Protein AF-A0A523USP5-F1 (afdb_monomer_lite)

Structure (mmCIF, N/CA/C/O backbone):
data_AF-A0A523USP5-F1
#
_entry.id   AF-A0A523USP5-F1
#
loop_
_atom_site.group_PDB
_atom_site.id
_atom_site.type_symbol
_atom_site.label_atom_id
_atom_site.label_alt_id
_atom_site.label_comp_id
_atom_site.label_asym_id
_atom_site.label_entity_id
_atom_site.label_seq_id
_atom_site.pdbx_PDB_ins_code
_atom_site.Cartn_x
_atom_site.Cartn_y
_atom_site.Cartn_z
_atom_site.occupancy
_atom_site.B_iso_or_equiv
_atom_site.auth_seq_id
_atom_site.auth_comp_id
_atom_site.auth_asym_id
_atom_site.auth_atom_id
_atom_site.pdbx_PDB_model_num
ATOM 1 N N . MET A 1 1 ? 26.955 37.125 -7.350 1.00 39.53 1 MET A N 1
ATOM 2 C CA . MET A 1 1 ? 26.825 35.778 -7.953 1.00 39.53 1 MET A CA 1
ATOM 3 C C . MET A 1 1 ? 26.465 34.788 -6.855 1.00 39.53 1 MET A C 1
ATOM 5 O O . MET A 1 1 ? 27.353 34.274 -6.192 1.00 39.53 1 MET A O 1
ATOM 9 N N . ALA A 1 2 ? 25.170 34.598 -6.592 1.00 38.94 2 ALA A N 1
ATOM 10 C CA . ALA A 1 2 ? 24.696 33.639 -5.596 1.00 38.94 2 ALA A CA 1
ATOM 11 C C . ALA A 1 2 ? 24.504 32.278 -6.275 1.00 38.94 2 ALA A C 1
ATOM 13 O O . ALA A 1 2 ? 23.681 32.135 -7.176 1.00 38.94 2 ALA A O 1
ATOM 14 N N . THR A 1 3 ? 25.306 31.297 -5.876 1.00 41.81 3 THR A N 1
ATOM 15 C CA . THR A 1 3 ? 25.183 29.907 -6.304 1.00 41.81 3 THR A CA 1
ATOM 16 C C . THR A 1 3 ? 23.926 29.305 -5.682 1.00 41.81 3 THR A C 1
ATOM 18 O O . THR A 1 3 ? 23.813 29.165 -4.464 1.00 41.81 3 THR A O 1
ATOM 21 N N . MET A 1 4 ? 22.951 28.971 -6.528 1.00 42.59 4 MET A N 1
ATOM 22 C CA . MET A 1 4 ? 21.741 28.269 -6.119 1.00 42.59 4 MET A CA 1
ATOM 23 C C . MET A 1 4 ? 22.100 26.860 -5.651 1.00 42.59 4 MET A C 1
ATOM 25 O O . MET A 1 4 ? 22.350 25.957 -6.448 1.00 42.59 4 MET A O 1
ATOM 29 N N . LYS A 1 5 ? 22.116 26.670 -4.331 1.00 43.28 5 LYS A N 1
ATOM 30 C CA . LYS A 1 5 ? 22.017 25.345 -3.729 1.00 43.28 5 LYS A CA 1
ATOM 31 C C . LYS A 1 5 ? 20.619 24.831 -4.057 1.00 43.28 5 LYS A C 1
ATOM 33 O O . LYS A 1 5 ? 19.659 25.210 -3.395 1.00 43.28 5 LYS A O 1
ATOM 38 N N . HIS A 1 6 ? 20.497 23.970 -5.064 1.00 45.38 6 HIS A N 1
ATOM 39 C CA . HIS A 1 6 ? 19.357 23.061 -5.166 1.00 45.38 6 HIS A CA 1
ATOM 40 C C . HIS A 1 6 ? 19.458 22.059 -4.009 1.00 45.38 6 HIS A C 1
ATOM 42 O O . HIS A 1 6 ? 19.860 20.910 -4.165 1.00 45.38 6 HIS A O 1
ATOM 48 N N . SER A 1 7 ? 19.165 22.542 -2.803 1.00 46.47 7 SER A N 1
ATOM 49 C CA . SER A 1 7 ? 18.905 21.718 -1.639 1.00 46.47 7 SER A CA 1
ATOM 50 C C . SER A 1 7 ? 17.709 20.841 -1.974 1.00 46.47 7 SER A C 1
ATOM 52 O O . SER A 1 7 ? 16.631 21.339 -2.277 1.00 46.47 7 SER A O 1
ATOM 54 N N . CYS A 1 8 ? 17.932 19.539 -1.967 1.00 45.19 8 CYS A N 1
ATOM 55 C CA . CYS A 1 8 ? 16.930 18.489 -1.955 1.00 45.19 8 CYS A CA 1
ATOM 56 C C . CYS A 1 8 ? 15.772 18.806 -0.982 1.00 45.19 8 CYS A C 1
ATOM 58 O O . CYS A 1 8 ? 15.841 18.504 0.205 1.00 45.19 8 CYS A O 1
ATOM 60 N N . LEU A 1 9 ? 14.681 19.400 -1.477 1.00 44.31 9 LEU A N 1
ATOM 61 C CA . LEU A 1 9 ? 13.472 19.695 -0.694 1.00 44.31 9 LEU A CA 1
ATOM 62 C C . LEU A 1 9 ? 12.526 18.483 -0.628 1.00 44.31 9 LEU A C 1
ATOM 64 O O . LEU A 1 9 ? 11.331 18.601 -0.871 1.00 44.31 9 LEU A O 1
ATOM 68 N N . PHE A 1 10 ? 13.056 17.305 -0.302 1.00 54.84 10 PHE A N 1
ATOM 69 C CA . PHE A 1 10 ? 12.240 16.201 0.210 1.00 54.84 10 PHE A CA 1
ATOM 70 C C . PHE A 1 10 ? 12.535 16.096 1.706 1.00 54.84 10 PHE A C 1
ATOM 72 O O . PHE A 1 10 ? 13.269 15.221 2.168 1.00 54.84 10 PHE A O 1
ATOM 79 N N . THR A 1 11 ? 12.039 17.064 2.479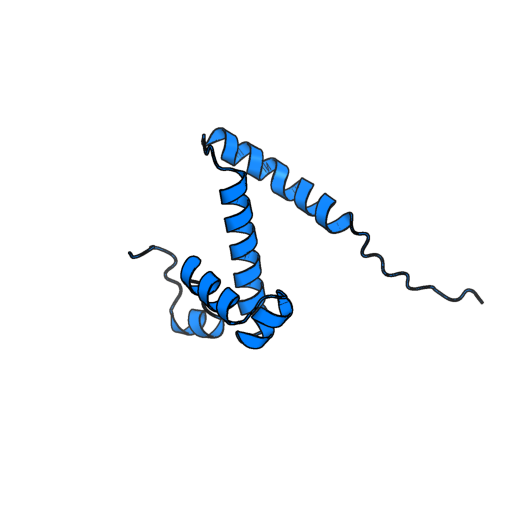 1.00 58.72 11 THR A N 1
ATOM 80 C CA . THR A 1 11 ? 12.013 16.929 3.937 1.00 58.72 11 THR A CA 1
ATOM 81 C C . THR A 1 11 ? 11.203 15.677 4.271 1.00 58.72 11 THR A C 1
ATOM 83 O O . THR A 1 11 ? 10.162 15.419 3.663 1.00 58.72 11 THR A O 1
ATOM 86 N N . ARG A 1 12 ? 11.694 14.867 5.220 1.00 60.88 12 ARG A N 1
ATOM 87 C CA . ARG A 1 12 ? 11.042 13.614 5.661 1.00 60.88 12 ARG A CA 1
ATOM 88 C C . ARG A 1 12 ? 9.574 13.807 6.068 1.00 60.88 12 ARG A C 1
ATOM 90 O O . ARG A 1 12 ? 8.823 12.838 6.113 1.00 60.88 12 ARG A O 1
ATOM 97 N N . ASP A 1 13 ? 9.182 15.048 6.325 1.00 70.12 13 ASP A N 1
ATOM 98 C CA . ASP A 1 13 ? 7.884 15.436 6.854 1.00 70.12 13 ASP A CA 1
ATOM 99 C C . ASP A 1 13 ? 6.795 15.572 5.779 1.00 70.12 13 ASP A C 1
ATOM 101 O O . ASP A 1 13 ? 5.623 15.376 6.095 1.00 70.12 13 ASP A O 1
ATOM 105 N N . ILE A 1 14 ? 7.139 15.832 4.506 1.00 80.88 14 ILE A N 1
ATOM 106 C CA . ILE A 1 14 ? 6.132 16.017 3.438 1.00 80.88 14 ILE A CA 1
ATOM 107 C C . ILE A 1 14 ? 5.271 14.755 3.248 1.00 80.88 14 ILE A C 1
ATOM 109 O O . ILE A 1 14 ? 4.044 14.874 3.283 1.00 80.88 14 ILE A O 1
ATOM 113 N N . PRO A 1 15 ? 5.844 13.538 3.115 1.00 81.69 15 PRO A N 1
ATOM 114 C CA . PRO A 1 15 ? 5.034 12.327 2.991 1.00 81.69 15 PRO A CA 1
ATOM 115 C C . PRO A 1 15 ? 4.132 12.087 4.204 1.00 81.69 15 PRO A C 1
ATOM 117 O O . PRO A 1 15 ? 3.007 11.621 4.047 1.00 81.69 15 PRO A O 1
ATOM 120 N N . ILE A 1 16 ? 4.606 12.419 5.409 1.00 86.38 16 ILE A N 1
ATOM 121 C CA . ILE A 1 16 ? 3.848 12.225 6.651 1.00 86.38 16 ILE A CA 1
ATOM 122 C C . ILE A 1 16 ? 2.666 13.189 6.704 1.00 86.38 16 ILE A C 1
ATOM 124 O O . ILE A 1 16 ? 1.559 12.767 7.031 1.00 86.38 16 ILE A O 1
ATOM 128 N N . GLN A 1 17 ? 2.878 14.459 6.357 1.00 87.12 17 GLN A N 1
ATOM 129 C CA . GLN A 1 17 ? 1.817 15.463 6.344 1.00 87.12 17 GLN A CA 1
ATOM 130 C C . GLN A 1 17 ? 0.712 15.088 5.347 1.00 87.12 17 GLN A C 1
ATOM 132 O O . GLN A 1 17 ? -0.460 15.051 5.717 1.00 87.12 17 GLN A O 1
ATOM 137 N N . VAL A 1 18 ? 1.089 14.709 4.122 1.00 88.44 18 VAL A N 1
ATOM 138 C CA . VAL A 1 18 ? 0.135 14.272 3.090 1.00 88.44 18 VAL A CA 1
ATOM 139 C C . VAL A 1 18 ? -0.619 13.017 3.535 1.00 88.44 18 VAL A C 1
ATOM 141 O O . VAL A 1 18 ? -1.844 12.957 3.443 1.00 88.44 18 VAL A O 1
ATOM 144 N N . LEU A 1 19 ? 0.086 12.016 4.074 1.00 88.38 19 LEU A N 1
ATOM 145 C CA . LEU A 1 19 ? -0.565 10.806 4.577 1.00 88.38 19 LEU A CA 1
ATOM 146 C C . LEU A 1 19 ? -1.498 11.103 5.749 1.00 88.38 19 LEU A C 1
ATOM 148 O O . LEU A 1 19 ? -2.548 10.479 5.841 1.00 88.38 19 LEU A O 1
ATOM 152 N N . LYS A 1 20 ? -1.168 12.054 6.626 1.00 87.94 20 LYS A N 1
ATOM 153 C CA . LYS A 1 20 ? -2.038 12.453 7.737 1.00 87.94 20 LYS A CA 1
ATOM 154 C C . LYS A 1 20 ? -3.360 13.032 7.231 1.00 87.94 20 LYS A C 1
ATOM 156 O O . LYS A 1 20 ? -4.414 12.645 7.736 1.00 87.94 20 LYS A O 1
ATOM 161 N N . GLU A 1 21 ? -3.312 13.908 6.232 1.00 89.81 21 GLU A N 1
ATOM 162 C CA . GLU A 1 21 ? -4.505 14.507 5.617 1.00 89.81 21 GLU A CA 1
ATOM 163 C C . GLU A 1 21 ? -5.389 13.456 4.931 1.00 89.81 21 GLU A C 1
ATOM 165 O O . GLU A 1 21 ? -6.609 13.487 5.078 1.00 89.81 21 GLU A O 1
ATOM 170 N N . ILE A 1 22 ? -4.781 12.469 4.265 1.00 88.56 22 ILE A N 1
ATOM 171 C CA . ILE A 1 22 ? -5.503 11.385 3.580 1.00 88.56 22 ILE A CA 1
ATOM 172 C C . ILE A 1 22 ? -6.055 10.345 4.567 1.00 88.56 22 ILE A C 1
ATOM 174 O O . ILE A 1 22 ? -7.191 9.896 4.425 1.00 88.56 22 ILE A O 1
ATOM 178 N N . LEU A 1 23 ? -5.267 9.928 5.563 1.00 89.38 2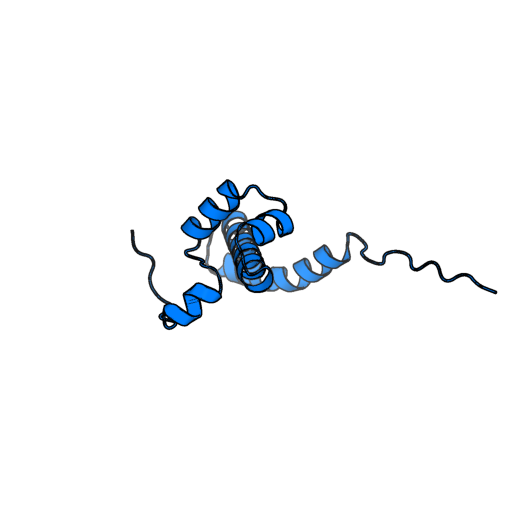3 LEU A N 1
ATOM 179 C CA . LEU A 1 23 ? -5.617 8.812 6.449 1.00 89.38 23 LEU A CA 1
ATOM 180 C C . LEU A 1 23 ? -6.625 9.197 7.530 1.00 89.38 23 LEU A C 1
ATOM 182 O O . LEU A 1 23 ? -7.413 8.343 7.929 1.00 89.38 23 LEU A O 1
ATOM 186 N N . THR A 1 24 ? -6.634 10.449 7.997 1.00 88.75 24 THR A N 1
ATOM 187 C CA . THR A 1 24 ? -7.562 10.907 9.050 1.00 88.75 24 THR A CA 1
ATOM 188 C C . THR A 1 24 ? -9.030 10.576 8.737 1.00 88.75 24 THR A C 1
ATOM 190 O O . THR A 1 24 ? -9.660 9.901 9.555 1.00 88.75 24 THR A O 1
ATOM 193 N N . PRO A 1 25 ? -9.595 10.954 7.572 1.00 88.44 25 PRO A N 1
ATOM 194 C CA . PRO A 1 25 ? -10.977 10.596 7.250 1.00 88.44 25 PRO A CA 1
ATOM 195 C C . PRO A 1 25 ? -11.183 9.083 7.074 1.00 88.44 25 PRO A C 1
ATOM 197 O O . PRO A 1 25 ? -12.242 8.570 7.427 1.00 88.44 25 PRO A O 1
ATOM 200 N N . VAL A 1 26 ? -10.186 8.344 6.571 1.00 86.31 26 VAL A N 1
ATOM 201 C CA . VAL A 1 26 ? -10.283 6.883 6.393 1.00 86.31 26 VAL A CA 1
ATOM 202 C C . VAL A 1 26 ? -10.375 6.171 7.744 1.00 86.31 26 VAL A C 1
ATOM 204 O O . VAL A 1 26 ? -11.233 5.313 7.925 1.00 86.31 26 VAL A O 1
ATOM 207 N N . VAL A 1 27 ? -9.535 6.551 8.711 1.00 87.88 27 VAL A N 1
ATOM 208 C CA . VAL A 1 27 ? -9.517 5.956 10.059 1.00 87.88 27 VAL A CA 1
ATOM 209 C C . VAL A 1 27 ? -10.853 6.150 10.773 1.00 87.88 27 VAL A C 1
ATOM 211 O O . VAL A 1 27 ? -11.328 5.216 11.415 1.00 87.88 27 VAL A O 1
ATOM 214 N N . ILE A 1 28 ? -11.476 7.327 10.639 1.00 88.19 28 ILE A N 1
ATOM 215 C CA . ILE A 1 28 ? -12.795 7.604 11.229 1.00 88.19 28 ILE A CA 1
ATOM 216 C C . ILE A 1 28 ? -13.834 6.614 10.687 1.00 88.19 28 ILE A C 1
ATOM 218 O O . ILE A 1 28 ? -14.498 5.943 11.471 1.00 88.19 28 ILE A O 1
ATOM 222 N N . ARG A 1 29 ? -13.897 6.438 9.362 1.00 85.25 29 ARG A N 1
ATOM 223 C CA . ARG A 1 29 ? -14.861 5.527 8.720 1.00 85.25 29 ARG A CA 1
ATOM 224 C C . ARG A 1 29 ? -14.642 4.061 9.085 1.00 85.25 29 ARG A C 1
ATOM 226 O O . ARG A 1 29 ? -15.603 3.331 9.284 1.00 85.25 29 ARG A O 1
ATOM 233 N N . VAL A 1 30 ? -13.386 3.621 9.167 1.00 83.94 30 VAL A N 1
ATOM 234 C CA . VAL A 1 30 ? -13.056 2.237 9.554 1.00 83.94 30 VAL A CA 1
ATOM 235 C C . VAL A 1 30 ? -13.429 1.982 11.017 1.00 83.94 30 VAL A C 1
ATOM 237 O O . VAL A 1 30 ? -13.930 0.912 11.351 1.00 83.94 30 VAL A O 1
ATOM 240 N N . ARG A 1 31 ? -13.235 2.976 11.894 1.00 80.88 31 ARG A N 1
ATOM 241 C CA . ARG A 1 31 ? -13.618 2.879 13.307 1.00 80.88 31 ARG A CA 1
ATOM 242 C C . ARG A 1 31 ? -15.133 2.789 13.493 1.00 80.88 31 ARG A C 1
ATOM 244 O O . ARG A 1 31 ? -15.581 2.043 14.354 1.00 80.88 31 ARG A O 1
ATOM 251 N N . GLU A 1 32 ? -15.901 3.531 12.698 1.00 79.38 32 GLU A N 1
ATOM 252 C CA . GLU A 1 32 ? -17.371 3.463 12.682 1.00 79.38 32 GLU A CA 1
ATOM 253 C C . GLU A 1 32 ? -17.897 2.102 12.203 1.00 79.38 32 GLU A C 1
ATOM 255 O O . GLU A 1 32 ? -18.980 1.694 12.604 1.00 79.38 32 GLU A O 1
ATOM 260 N N . ALA A 1 33 ? -17.123 1.382 11.385 1.00 77.31 33 ALA A N 1
ATOM 261 C CA . ALA A 1 33 ? -17.448 0.039 10.907 1.00 77.31 33 ALA A CA 1
ATOM 262 C C . ALA A 1 33 ? -17.033 -1.092 11.880 1.00 77.31 33 ALA A C 1
ATOM 264 O O . ALA A 1 33 ? -17.042 -2.256 11.487 1.00 77.31 33 ALA A O 1
ATOM 265 N N . GLU A 1 34 ? -16.651 -0.759 13.123 1.00 68.31 34 GLU A N 1
ATOM 266 C CA . GLU A 1 34 ? -16.236 -1.692 14.191 1.00 68.31 34 GLU A CA 1
ATOM 267 C C . GLU A 1 34 ? -15.093 -2.655 13.812 1.00 68.31 34 GLU A C 1
ATOM 269 O O . GLU A 1 34 ? -14.952 -3.753 14.353 1.00 68.31 34 GLU A O 1
ATOM 274 N N . GLU A 1 35 ? -14.209 -2.245 12.903 1.00 68.25 35 GLU A N 1
ATOM 275 C CA . GLU A 1 35 ? -13.098 -3.094 12.486 1.00 68.25 35 GLU A CA 1
ATOM 276 C C . GLU A 1 35 ? -11.939 -3.000 13.499 1.00 68.25 35 GLU A C 1
ATOM 278 O O . GLU A 1 35 ? -11.120 -2.078 13.475 1.00 68.25 35 GLU A O 1
ATOM 283 N N . GLU A 1 36 ? -11.834 -3.981 14.404 1.00 69.56 36 GLU A N 1
ATOM 284 C CA . GLU A 1 36 ? -10.847 -4.006 15.507 1.00 69.56 36 GLU A CA 1
ATOM 285 C C . GLU A 1 36 ? -9.371 -3.981 15.049 1.00 69.56 36 GLU A C 1
ATOM 287 O O . GLU A 1 36 ? -8.451 -3.826 15.854 1.00 69.56 36 GLU A O 1
ATOM 292 N N . LYS A 1 37 ? -9.108 -4.130 13.744 1.00 84.12 37 LYS A N 1
ATOM 293 C CA . LYS A 1 37 ? -7.765 -4.300 13.168 1.00 84.12 37 LYS A CA 1
ATOM 294 C C . LYS A 1 37 ? -7.389 -3.203 12.169 1.00 84.12 37 LYS A C 1
ATOM 296 O O . LYS A 1 37 ? -6.735 -3.484 11.163 1.00 84.12 37 LYS A O 1
ATOM 301 N N . VAL A 1 38 ? -7.719 -1.946 12.485 1.00 85.25 38 VAL A N 1
ATOM 302 C CA . VAL A 1 38 ? -7.424 -0.742 11.671 1.00 85.25 38 VAL A CA 1
ATOM 303 C C . VAL A 1 38 ? -5.995 -0.729 11.116 1.00 85.25 38 VAL A C 1
ATOM 305 O O . VAL A 1 38 ? -5.788 -0.495 9.927 1.00 85.25 38 VAL A O 1
ATOM 308 N N . TYR A 1 39 ? -4.994 -1.030 11.951 1.00 88.25 39 TYR A N 1
ATOM 309 C CA . TYR A 1 39 ? -3.596 -1.073 11.514 1.00 88.25 39 TYR A CA 1
ATOM 310 C C . TYR A 1 39 ? -3.372 -2.089 10.386 1.00 88.25 39 TYR A C 1
ATOM 312 O O . TYR A 1 39 ? -2.778 -1.761 9.361 1.00 88.25 39 TYR A O 1
ATOM 320 N N . GLN A 1 40 ? -3.856 -3.323 10.555 1.00 87.81 40 GLN A N 1
ATOM 321 C CA . GLN A 1 40 ? -3.650 -4.384 9.569 1.00 87.81 40 GLN A CA 1
ATOM 322 C C . GLN A 1 40 ? -4.377 -4.077 8.260 1.00 87.81 40 GLN A C 1
ATOM 324 O O . GLN A 1 40 ? -3.814 -4.319 7.189 1.00 87.81 40 GLN A O 1
ATOM 329 N N . LEU A 1 41 ? -5.586 -3.516 8.346 1.00 86.81 41 LEU A N 1
ATOM 330 C CA . LEU A 1 41 ? -6.364 -3.085 7.190 1.00 86.81 41 LEU A CA 1
ATOM 331 C C . LEU A 1 41 ? -5.610 -2.019 6.387 1.00 86.81 41 LEU A C 1
ATOM 333 O O . LEU A 1 41 ? -5.335 -2.218 5.204 1.00 86.81 41 LEU A O 1
ATOM 337 N N . LEU A 1 42 ? -5.215 -0.920 7.037 1.00 88.75 42 LEU A N 1
ATOM 338 C CA . LEU A 1 42 ? -4.547 0.199 6.371 1.00 88.75 42 LEU A CA 1
ATOM 339 C C . LEU A 1 42 ? -3.189 -0.197 5.801 1.00 88.75 42 LEU A C 1
ATOM 341 O O . LEU A 1 42 ? -2.875 0.155 4.666 1.00 88.75 42 LEU A O 1
ATOM 345 N N . MET A 1 43 ? -2.401 -0.975 6.547 1.00 90.81 43 MET A N 1
ATOM 346 C CA . MET A 1 43 ? -1.120 -1.467 6.046 1.00 90.81 43 MET A CA 1
ATOM 347 C C . MET A 1 43 ? -1.296 -2.398 4.848 1.00 90.81 43 MET A C 1
ATOM 349 O O . MET A 1 43 ? -0.488 -2.355 3.923 1.00 90.81 43 MET A O 1
ATOM 353 N N . THR A 1 44 ? -2.351 -3.216 4.835 1.00 89.69 44 THR A N 1
ATOM 354 C CA . THR A 1 44 ? -2.663 -4.088 3.697 1.00 89.69 44 THR A CA 1
ATOM 355 C C . THR A 1 44 ? -3.104 -3.279 2.480 1.00 89.69 44 THR A C 1
ATOM 357 O O . THR A 1 44 ? -2.623 -3.549 1.381 1.00 89.69 44 THR A O 1
ATOM 360 N N . ALA A 1 45 ? -3.956 -2.268 2.668 1.00 89.12 45 ALA A N 1
ATOM 361 C CA . ALA A 1 45 ? -4.406 -1.384 1.596 1.00 89.12 45 ALA A CA 1
ATOM 362 C C . ALA A 1 45 ? -3.242 -0.585 0.992 1.00 89.12 45 ALA A C 1
ATOM 364 O O . ALA A 1 45 ? -3.060 -0.582 -0.223 1.00 89.12 45 ALA A O 1
ATOM 365 N N . LEU A 1 46 ? -2.401 0.025 1.832 1.00 91.94 46 LEU A N 1
ATOM 366 C CA . LEU A 1 46 ? -1.226 0.768 1.378 1.00 91.94 46 LEU A CA 1
ATOM 367 C C . LEU A 1 46 ? -0.246 -0.136 0.618 1.00 91.94 46 LEU A C 1
ATOM 369 O O . LEU A 1 46 ? 0.226 0.232 -0.456 1.00 91.94 46 LEU A O 1
ATOM 373 N N . ASP A 1 47 ? 0.036 -1.331 1.147 1.00 93.69 47 ASP A N 1
ATOM 374 C CA . ASP A 1 47 ? 0.923 -2.295 0.491 1.00 93.69 47 ASP A CA 1
ATOM 375 C C . ASP A 1 47 ? 0.373 -2.746 -0.869 1.00 93.69 47 ASP A C 1
ATOM 377 O O . ASP A 1 47 ? 1.133 -2.859 -1.830 1.00 93.69 47 ASP A O 1
ATOM 381 N N . HIS A 1 48 ? -0.941 -2.962 -0.971 1.00 91.81 48 HIS A N 1
ATOM 382 C CA . HIS A 1 48 ? -1.603 -3.285 -2.231 1.00 91.81 48 HIS A CA 1
ATOM 383 C C . HIS A 1 48 ? -1.428 -2.165 -3.267 1.00 91.81 48 HIS A C 1
ATOM 385 O O . HIS A 1 48 ? -0.920 -2.436 -4.356 1.00 91.81 48 HIS A O 1
ATOM 391 N N . CYS A 1 49 ? -1.745 -0.916 -2.904 1.00 91.25 49 CYS A N 1
ATOM 392 C CA . CYS A 1 49 ? -1.617 0.242 -3.794 1.00 91.25 49 CYS A CA 1
ATOM 393 C C . CYS A 1 49 ? -0.182 0.428 -4.309 1.00 91.25 49 CYS A C 1
ATOM 395 O O . CYS A 1 49 ? 0.027 0.688 -5.492 1.00 91.25 49 CYS A O 1
ATOM 397 N N . LEU A 1 50 ? 0.824 0.264 -3.444 1.00 94.06 50 LEU A N 1
ATOM 398 C CA . LEU A 1 50 ? 2.230 0.400 -3.838 1.00 94.06 50 LEU A CA 1
ATOM 399 C C . LEU A 1 50 ? 2.674 -0.708 -4.800 1.00 94.06 50 LEU A C 1
ATOM 401 O O . LEU A 1 50 ? 3.411 -0.446 -5.751 1.00 94.06 50 LEU A O 1
ATOM 405 N N . VAL A 1 51 ? 2.232 -1.946 -4.562 1.00 93.31 51 VAL A N 1
ATOM 406 C CA . VAL A 1 51 ? 2.532 -3.079 -5.447 1.00 93.31 51 VAL A CA 1
ATOM 407 C C . VAL A 1 51 ? 1.877 -2.890 -6.808 1.00 93.31 51 VAL A C 1
ATOM 409 O O . VAL A 1 51 ? 2.534 -3.107 -7.826 1.00 93.31 51 VAL A O 1
ATOM 412 N N . GLU A 1 52 ? 0.612 -2.481 -6.833 1.00 90.94 52 GLU A N 1
ATOM 413 C CA . GLU A 1 52 ? -0.112 -2.203 -8.069 1.00 90.94 52 GLU A CA 1
ATOM 414 C C . GLU A 1 52 ? 0.562 -1.080 -8.863 1.00 90.94 52 GLU A C 1
ATOM 416 O O . GLU A 1 52 ? 0.910 -1.291 -10.027 1.00 90.94 52 GLU A O 1
ATOM 421 N N . TYR A 1 53 ? 0.851 0.054 -8.217 1.00 92.56 53 TYR A N 1
ATOM 422 C CA . TYR A 1 53 ? 1.542 1.183 -8.838 1.00 92.56 53 TYR A CA 1
ATOM 423 C C . TYR A 1 53 ? 2.871 0.750 -9.468 1.00 92.56 53 TYR A C 1
ATOM 425 O O . TYR A 1 53 ? 3.080 0.939 -10.664 1.00 92.56 53 TYR A O 1
ATOM 433 N N . ALA A 1 54 ? 3.735 0.073 -8.705 1.00 93.00 54 ALA A N 1
ATOM 434 C CA . ALA A 1 54 ? 5.035 -0.372 -9.205 1.00 93.00 54 ALA A CA 1
ATOM 435 C C . ALA A 1 54 ? 4.919 -1.336 -10.400 1.00 93.00 54 ALA A C 1
ATOM 437 O O . ALA A 1 54 ? 5.730 -1.300 -11.323 1.00 93.00 54 ALA A O 1
ATOM 438 N N . LEU A 1 55 ? 3.915 -2.219 -10.410 1.00 90.81 55 LEU A N 1
ATOM 439 C CA . LEU A 1 55 ? 3.687 -3.141 -11.527 1.00 90.81 55 LEU A CA 1
ATOM 440 C C . LEU A 1 55 ? 3.138 -2.441 -12.775 1.00 90.81 55 LEU A C 1
ATOM 442 O O . LEU A 1 55 ? 3.393 -2.914 -13.888 1.00 90.81 55 LEU A O 1
ATOM 446 N N . GLN A 1 56 ? 2.382 -1.356 -12.598 1.00 87.81 56 GLN A N 1
ATOM 447 C CA . GLN A 1 56 ? 1.843 -0.539 -13.682 1.00 87.81 56 GLN A CA 1
ATOM 448 C C . GLN A 1 56 ? 2.916 0.373 -14.2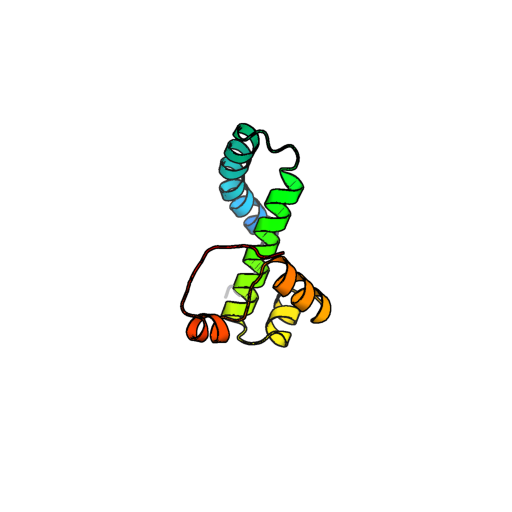94 1.00 87.81 56 GLN A C 1
ATOM 450 O O . GLN A 1 56 ? 2.968 0.482 -15.519 1.00 87.81 56 GLN A O 1
ATOM 455 N N . THR A 1 57 ? 3.797 0.971 -13.483 1.00 87.88 57 THR A N 1
ATOM 456 C CA . THR A 1 57 ? 4.805 1.934 -13.963 1.00 87.88 57 THR A CA 1
ATOM 457 C C . THR A 1 57 ? 6.073 1.279 -14.500 1.00 87.88 57 THR A C 1
ATOM 459 O O . THR A 1 57 ? 6.592 1.704 -15.528 1.00 87.88 57 THR A O 1
ATOM 462 N N . GLU A 1 58 ? 6.565 0.213 -13.863 1.00 89.06 58 GLU A N 1
ATOM 463 C CA . GLU A 1 58 ? 7.877 -0.364 -14.199 1.00 89.06 58 GLU A CA 1
ATOM 464 C C . GLU A 1 58 ? 7.824 -1.400 -15.339 1.00 89.06 58 GLU A C 1
ATOM 466 O O . GLU A 1 58 ? 8.851 -1.873 -15.834 1.00 89.06 58 GLU A O 1
ATOM 471 N N . GLY A 1 59 ? 6.622 -1.822 -15.745 1.00 75.94 59 GLY A N 1
ATOM 472 C CA . GLY A 1 59 ? 6.374 -2.720 -16.881 1.00 75.94 59 GLY A CA 1
ATOM 473 C C . GLY A 1 59 ? 6.850 -4.175 -16.718 1.00 75.94 59 GLY A C 1
ATOM 474 O O . GLY A 1 59 ? 6.400 -5.053 -17.461 1.00 75.94 59 GLY A O 1
ATOM 475 N N . ASN A 1 60 ? 7.726 -4.475 -15.750 1.00 87.62 60 ASN A N 1
ATOM 476 C CA . ASN A 1 60 ? 8.184 -5.828 -15.430 1.00 87.62 60 ASN A CA 1
ATOM 477 C C . ASN A 1 60 ? 8.437 -6.041 -13.923 1.00 87.62 60 ASN A C 1
ATOM 479 O O . ASN A 1 60 ? 8.727 -5.114 -13.173 1.00 87.62 60 ASN A O 1
ATOM 483 N N . GLN A 1 61 ? 8.372 -7.305 -13.484 1.00 90.69 61 GLN A N 1
ATOM 484 C CA . GLN A 1 61 ? 8.472 -7.680 -12.064 1.00 90.69 61 GLN A CA 1
ATOM 485 C C . GLN A 1 61 ? 9.832 -7.366 -11.431 1.00 90.69 61 GLN A C 1
ATOM 487 O O . GLN A 1 61 ? 9.903 -7.111 -10.233 1.00 90.69 61 GLN A O 1
ATOM 492 N N . LEU A 1 62 ? 10.926 -7.457 -12.193 1.00 94.25 62 LEU A N 1
ATOM 493 C CA . LEU A 1 62 ? 12.259 -7.235 -11.638 1.00 94.25 62 LEU A CA 1
ATOM 494 C C . LEU A 1 62 ? 12.477 -5.748 -11.348 1.00 94.25 62 LEU A C 1
ATOM 496 O O . LEU A 1 62 ? 12.982 -5.413 -10.281 1.00 94.25 62 LEU A O 1
ATOM 500 N N . ALA A 1 63 ? 12.064 -4.878 -12.270 1.00 93.38 63 ALA A N 1
ATOM 501 C CA . ALA A 1 63 ? 12.101 -3.432 -12.095 1.00 93.38 63 ALA A CA 1
ATOM 502 C C . ALA A 1 63 ? 11.152 -2.982 -10.972 1.00 93.38 63 ALA A C 1
ATOM 504 O O . ALA A 1 63 ? 11.604 -2.309 -10.054 1.00 93.38 63 ALA A O 1
ATOM 505 N N . ALA A 1 64 ? 9.913 -3.487 -10.934 1.00 95.31 64 ALA A N 1
ATOM 506 C CA . ALA A 1 64 ? 8.971 -3.221 -9.840 1.00 95.31 64 ALA A CA 1
ATOM 507 C C . ALA A 1 64 ? 9.518 -3.629 -8.459 1.00 95.31 64 ALA A C 1
ATOM 509 O O . ALA A 1 64 ? 9.393 -2.890 -7.485 1.00 95.31 64 ALA A O 1
ATOM 510 N N . ALA A 1 65 ? 10.167 -4.796 -8.359 1.00 96.25 65 ALA A N 1
ATOM 511 C CA . ALA A 1 65 ? 10.760 -5.257 -7.104 1.00 96.25 65 ALA A CA 1
ATOM 512 C C . ALA A 1 65 ? 11.922 -4.355 -6.658 1.00 96.25 65 ALA A C 1
ATOM 514 O O . ALA A 1 65 ? 12.018 -4.024 -5.477 1.00 96.25 65 ALA A O 1
ATOM 515 N N . LYS A 1 66 ? 12.766 -3.924 -7.607 1.00 96.62 66 LYS A N 1
ATOM 516 C CA . LYS A 1 66 ? 13.851 -2.967 -7.354 1.00 96.62 66 LYS A CA 1
ATOM 517 C C . LYS A 1 66 ? 13.313 -1.602 -6.922 1.00 96.62 66 LYS A C 1
ATOM 519 O O . LYS A 1 66 ? 13.807 -1.077 -5.932 1.00 96.62 66 LYS A O 1
ATOM 524 N N . PHE A 1 67 ? 12.291 -1.077 -7.603 1.00 95.88 67 PHE A N 1
ATOM 525 C CA . PHE A 1 67 ? 11.632 0.189 -7.267 1.00 95.88 67 PHE A CA 1
ATOM 526 C C . PHE A 1 67 ? 11.091 0.184 -5.831 1.00 95.88 67 PHE A C 1
ATOM 528 O O . PHE A 1 67 ? 11.348 1.105 -5.065 1.00 95.88 67 PHE A O 1
ATOM 535 N N . LEU A 1 68 ? 10.417 -0.898 -5.434 1.00 95.75 68 LEU A N 1
ATOM 536 C CA . LEU A 1 68 ? 9.886 -1.060 -4.077 1.00 95.75 68 LEU A CA 1
ATOM 537 C C . LEU A 1 68 ? 10.948 -1.415 -3.023 1.00 95.75 68 LEU A C 1
ATOM 539 O O . LEU A 1 68 ? 10.617 -1.498 -1.842 1.00 95.75 68 LEU A O 1
ATOM 543 N N . GLY A 1 69 ? 12.193 -1.697 -3.419 1.00 97.06 69 GLY A N 1
ATOM 544 C CA . GLY A 1 69 ? 13.246 -2.126 -2.495 1.00 97.06 69 GLY A CA 1
ATOM 545 C C . GLY A 1 69 ? 12.997 -3.500 -1.857 1.00 97.06 69 GLY A C 1
ATOM 546 O O . GLY A 1 69 ? 13.425 -3.750 -0.732 1.00 97.06 69 GLY A O 1
ATOM 547 N N . VAL A 1 70 ? 12.298 -4.408 -2.547 1.00 97.00 70 VAL A N 1
ATOM 548 C CA . VAL A 1 70 ? 11.996 -5.765 -2.057 1.00 97.00 70 VAL A CA 1
ATOM 549 C C . VAL A 1 70 ? 12.571 -6.839 -2.977 1.00 97.00 70 VAL A C 1
ATOM 551 O O . VAL A 1 70 ? 12.829 -6.619 -4.157 1.00 97.00 70 VAL A O 1
ATOM 554 N N . SER A 1 71 ? 12.729 -8.063 -2.466 1.00 97.06 71 SER A N 1
ATOM 555 C CA . SER A 1 71 ? 13.101 -9.187 -3.331 1.00 97.06 71 SER A CA 1
ATOM 556 C C . SER A 1 71 ? 11.994 -9.506 -4.349 1.00 97.06 71 SER A C 1
ATOM 558 O O . SER A 1 71 ? 10.799 -9.385 -4.055 1.00 97.06 71 SER A O 1
ATOM 560 N N . ARG A 1 72 ? 12.369 -10.029 -5.525 1.00 95.69 72 ARG A N 1
ATOM 561 C CA . ARG A 1 72 ? 11.401 -10.528 -6.522 1.00 95.69 72 ARG A CA 1
ATOM 562 C C . ARG A 1 72 ? 10.478 -11.610 -5.943 1.00 95.69 72 ARG A C 1
ATOM 564 O O . ARG A 1 72 ? 9.307 -11.675 -6.306 1.00 95.69 72 ARG A O 1
ATOM 571 N N . ASN A 1 73 ? 10.978 -12.446 -5.031 1.00 96.00 73 ASN A N 1
ATOM 572 C CA . ASN A 1 73 ? 10.176 -13.477 -4.366 1.00 96.00 73 ASN A CA 1
ATOM 573 C C . ASN A 1 73 ? 9.104 -12.860 -3.459 1.00 96.00 73 ASN A C 1
ATOM 575 O O . ASN A 1 73 ? 7.953 -13.301 -3.478 1.00 96.00 73 ASN A O 1
ATOM 579 N N . THR A 1 74 ? 9.460 -11.802 -2.725 1.00 97.00 74 THR A N 1
ATOM 580 C CA . THR A 1 74 ? 8.516 -11.020 -1.921 1.00 97.00 74 THR A CA 1
ATOM 581 C C . THR A 1 74 ? 7.455 -10.382 -2.809 1.00 97.00 74 THR A C 1
ATOM 583 O O . THR A 1 74 ? 6.269 -10.537 -2.521 1.00 97.00 74 THR A O 1
ATOM 586 N N . LEU A 1 75 ? 7.851 -9.751 -3.921 1.00 95.62 75 LEU A N 1
ATOM 587 C CA . LEU A 1 75 ? 6.901 -9.174 -4.872 1.00 95.62 75 LEU A CA 1
ATOM 588 C C . LEU A 1 75 ? 5.943 -10.238 -5.426 1.00 95.62 75 LEU A C 1
ATOM 590 O O . LEU A 1 75 ? 4.736 -10.051 -5.364 1.00 95.62 75 LEU A O 1
ATOM 594 N N . ARG A 1 76 ? 6.441 -11.399 -5.873 1.00 94.38 76 ARG A N 1
ATOM 595 C CA . ARG A 1 76 ? 5.594 -12.508 -6.364 1.00 94.38 76 ARG A CA 1
ATOM 596 C C . ARG A 1 76 ? 4.620 -13.038 -5.310 1.00 94.38 76 ARG A C 1
ATOM 598 O O . ARG A 1 76 ? 3.540 -13.512 -5.655 1.00 94.38 76 ARG A O 1
ATOM 605 N N . ARG A 1 77 ? 4.995 -13.028 -4.028 1.00 96.00 77 ARG A N 1
ATOM 606 C CA . ARG A 1 77 ? 4.081 -13.385 -2.932 1.00 96.00 77 ARG A CA 1
ATOM 607 C C . ARG A 1 77 ? 2.999 -12.318 -2.753 1.00 96.00 77 ARG A C 1
ATOM 609 O O . ARG A 1 77 ? 1.837 -12.685 -2.646 1.00 96.00 77 ARG A O 1
ATOM 616 N N . LYS A 1 78 ? 3.362 -11.031 -2.784 1.00 94.81 78 LYS A N 1
ATOM 617 C CA . LYS A 1 78 ? 2.408 -9.911 -2.708 1.00 94.81 78 LYS A CA 1
ATOM 618 C C . LYS A 1 78 ? 1.452 -9.880 -3.906 1.00 94.81 78 LYS A C 1
ATOM 620 O O . LYS A 1 78 ? 0.255 -9.749 -3.708 1.00 94.81 78 LYS A O 1
ATOM 625 N N . MET A 1 79 ? 1.951 -10.125 -5.118 1.00 92.94 79 MET A N 1
ATOM 626 C CA . MET A 1 79 ? 1.132 -10.264 -6.329 1.00 92.94 79 MET A CA 1
ATOM 627 C C . MET A 1 79 ? 0.039 -11.320 -6.169 1.00 92.94 79 MET A C 1
ATOM 629 O O . MET A 1 79 ? -1.113 -11.060 -6.486 1.00 92.94 79 MET A O 1
ATOM 633 N N . ARG A 1 80 ? 0.391 -12.496 -5.631 1.00 93.31 80 ARG A N 1
ATOM 634 C CA . ARG A 1 80 ? -0.581 -13.560 -5.339 1.00 93.31 80 ARG A CA 1
ATOM 635 C C . ARG A 1 80 ? -1.556 -13.159 -4.235 1.00 93.31 80 ARG A C 1
ATOM 637 O O . ARG A 1 80 ? -2.747 -13.359 -4.402 1.00 93.31 80 ARG A O 1
ATOM 644 N N . LYS A 1 81 ? -1.054 -12.561 -3.147 1.00 92.81 81 LYS A N 1
ATOM 645 C CA . LYS A 1 81 ? -1.878 -12.092 -2.020 1.00 92.81 81 LYS A CA 1
ATOM 646 C C . LYS A 1 81 ? -2.960 -11.106 -2.472 1.00 92.81 81 LYS A C 1
ATOM 648 O O . LYS A 1 81 ? -4.070 -11.168 -1.967 1.00 92.81 81 LYS A O 1
ATOM 653 N N . TYR A 1 82 ? -2.626 -10.206 -3.394 1.00 91.81 82 TYR A N 1
ATOM 654 C CA . TYR A 1 82 ? -3.528 -9.145 -3.843 1.00 91.81 82 TYR A CA 1
ATOM 655 C C . TYR A 1 82 ? -4.192 -9.413 -5.195 1.00 91.81 82 TYR A C 1
ATOM 657 O O . TYR A 1 82 ? -4.938 -8.577 -5.683 1.00 91.81 82 TYR A O 1
ATOM 665 N N . ASN A 1 83 ? -3.915 -10.564 -5.811 1.00 87.88 83 ASN A N 1
ATOM 666 C CA . ASN A 1 83 ? -4.365 -10.902 -7.160 1.00 87.88 83 ASN A CA 1
ATOM 667 C C . ASN A 1 83 ? -4.036 -9.821 -8.219 1.00 87.88 83 ASN A C 1
ATOM 669 O O . ASN A 1 83 ? -4.801 -9.585 -9.153 1.00 87.88 83 ASN A O 1
ATOM 673 N N . VAL A 1 84 ? -2.879 -9.165 -8.080 1.00 85.44 84 VAL A N 1
ATOM 674 C CA . VAL A 1 84 ? -2.417 -8.127 -9.013 1.00 85.44 84 VAL A CA 1
ATOM 675 C C . VAL A 1 84 ? -1.437 -8.699 -10.026 1.00 85.44 84 VAL A C 1
ATOM 677 O O . VAL A 1 84 ? -0.471 -9.397 -9.696 1.00 85.44 84 VAL A O 1
ATOM 680 N N . THR A 1 85 ? -1.678 -8.372 -11.289 1.00 72.25 85 THR A N 1
ATOM 681 C CA . THR A 1 85 ? -0.822 -8.722 -12.425 1.00 72.25 85 THR A CA 1
ATOM 682 C C . THR A 1 85 ? -0.368 -7.447 -13.129 1.00 72.25 85 THR A C 1
ATOM 684 O O . THR A 1 85 ? -0.947 -6.383 -12.927 1.00 72.25 85 THR A O 1
ATOM 687 N N . SER A 1 86 ? 0.714 -7.508 -13.911 1.00 65.44 86 SER A N 1
ATOM 688 C CA . SER A 1 86 ? 1.191 -6.308 -14.609 1.00 65.44 86 SER A CA 1
ATOM 689 C C . SER A 1 86 ? 0.118 -5.790 -15.574 1.00 65.44 86 SER A C 1
ATOM 691 O O . SER A 1 86 ? -0.636 -6.580 -16.142 1.00 65.44 86 SER A O 1
ATOM 693 N N . ALA A 1 87 ? 0.065 -4.475 -15.809 1.00 55.47 87 ALA A N 1
ATOM 694 C CA . ALA A 1 87 ? -0.929 -3.842 -16.692 1.00 55.47 87 ALA A CA 1
ATOM 695 C C . ALA A 1 87 ? -1.011 -4.489 -18.095 1.00 55.47 87 ALA A C 1
ATOM 697 O O . ALA A 1 87 ? -2.074 -4.535 -18.714 1.00 55.47 87 ALA A O 1
ATOM 698 N N . ARG A 1 88 ? 0.090 -5.093 -18.569 1.00 51.91 88 ARG A N 1
ATOM 699 C CA . ARG A 1 88 ? 0.131 -5.901 -19.803 1.00 51.91 88 ARG A CA 1
ATOM 700 C C . ARG A 1 88 ? -0.790 -7.130 -19.790 1.00 51.91 88 ARG A C 1
ATOM 702 O O . ARG A 1 88 ? -1.187 -7.584 -20.858 1.00 51.91 88 ARG A O 1
ATOM 709 N N . GLN A 1 89 ? -1.115 -7.685 -18.626 1.00 49.66 89 GLN A N 1
ATOM 710 C CA . GLN A 1 89 ? -2.039 -8.813 -18.474 1.00 49.66 89 GLN A CA 1
ATOM 711 C C . GLN A 1 89 ? -3.490 -8.350 -18.305 1.00 49.66 89 GLN A C 1
ATOM 713 O O . GLN A 1 89 ? -4.382 -9.008 -18.833 1.00 49.66 89 GLN A O 1
ATOM 718 N N . VAL A 1 90 ? -3.730 -7.196 -17.672 1.00 48.12 90 VAL A N 1
ATOM 719 C CA . VAL A 1 90 ? -5.082 -6.628 -17.492 1.00 48.12 90 VAL A CA 1
ATOM 720 C C . VAL A 1 90 ? -5.746 -6.320 -18.842 1.00 48.12 90 VAL A C 1
ATOM 722 O O . VAL A 1 90 ? -6.914 -6.647 -19.036 1.00 48.12 90 VAL A O 1
ATOM 725 N N . LEU A 1 91 ? -4.983 -5.819 -19.824 1.00 47.44 91 LEU A N 1
ATOM 726 C CA . LEU A 1 91 ? -5.475 -5.598 -21.195 1.00 47.44 91 LEU A CA 1
ATOM 727 C C . LEU A 1 91 ? -5.823 -6.897 -21.950 1.00 47.44 91 LEU A C 1
ATOM 729 O O . LEU A 1 91 ? -6.615 -6.860 -22.886 1.00 47.44 91 LEU A O 1
ATOM 733 N N . ARG A 1 92 ? -5.276 -8.053 -21.543 1.00 44.59 92 ARG A N 1
ATOM 734 C CA . ARG A 1 92 ? -5.681 -9.375 -22.064 1.00 44.59 92 ARG A CA 1
ATOM 735 C C . ARG A 1 92 ? -6.843 -9.995 -21.287 1.00 44.59 92 ARG A C 1
ATOM 737 O O . ARG A 1 92 ? -7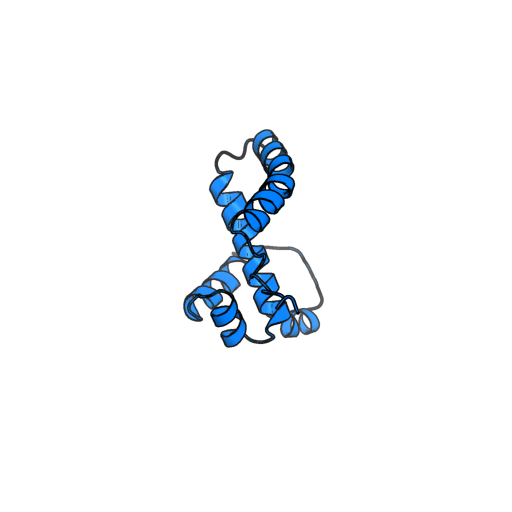.515 -10.866 -21.823 1.00 44.59 92 ARG A O 1
ATOM 744 N N . ALA A 1 93 ? -7.057 -9.574 -20.042 1.00 47.28 93 ALA A N 1
ATOM 745 C CA . ALA A 1 93 ? -7.999 -10.199 -19.120 1.00 47.28 93 ALA A CA 1
ATOM 746 C C . ALA A 1 93 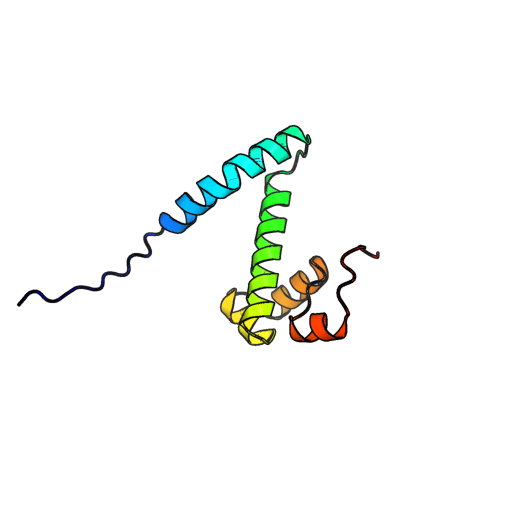? -9.378 -9.520 -19.058 1.00 47.28 93 ALA A C 1
ATOM 748 O O . ALA A 1 93 ? -10.230 -10.015 -18.330 1.00 47.28 93 ALA A O 1
ATOM 749 N N . GLY A 1 94 ? -9.619 -8.433 -19.807 1.00 39.34 94 GLY A N 1
ATOM 750 C CA . GLY A 1 94 ? -10.961 -7.861 -19.978 1.00 39.34 94 GLY A CA 1
ATOM 751 C C . GLY A 1 94 ? -11.682 -7.620 -18.649 1.00 39.3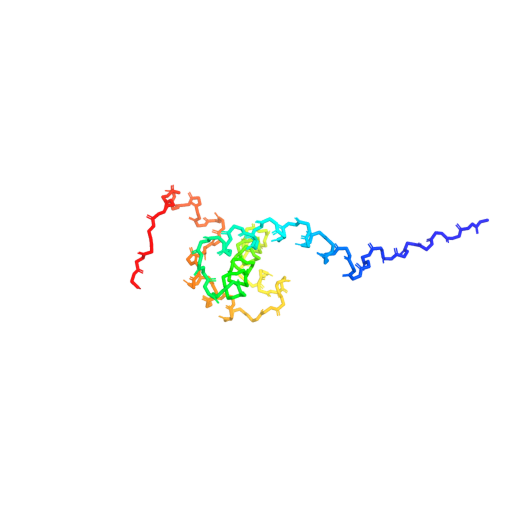4 94 GLY A C 1
ATOM 752 O O . GLY A 1 94 ? -12.652 -8.303 -18.347 1.00 39.34 94 GLY A O 1
ATOM 753 N N . LEU A 1 95 ? -11.145 -6.693 -17.852 1.00 39.47 95 LEU A N 1
ATOM 754 C CA . LEU A 1 95 ? -11.667 -6.104 -16.611 1.00 39.47 95 LEU A CA 1
ATOM 755 C C . LEU A 1 95 ? -13.051 -6.608 -16.112 1.00 39.47 95 LEU A C 1
ATOM 757 O O . LEU A 1 95 ? -14.040 -5.879 -16.123 1.00 39.47 95 LEU A O 1
ATOM 761 N N . ARG A 1 96 ? -13.111 -7.839 -15.588 1.00 36.22 96 ARG A N 1
ATOM 762 C CA . ARG A 1 96 ? -14.113 -8.256 -14.596 1.00 36.22 96 ARG A CA 1
ATOM 763 C C . ARG A 1 96 ? -13.493 -8.064 -13.219 1.00 36.22 96 ARG A C 1
ATOM 765 O O . ARG A 1 96 ? -12.823 -8.955 -12.706 1.00 36.22 96 ARG A O 1
ATOM 772 N N . ILE A 1 97 ? -13.676 -6.880 -12.636 1.00 44.31 97 ILE A N 1
ATOM 773 C CA . ILE A 1 97 ? -13.373 -6.680 -11.217 1.00 44.31 97 ILE A CA 1
ATOM 774 C C . ILE A 1 97 ? -14.503 -7.329 -10.427 1.00 44.31 97 ILE A C 1
ATOM 776 O O . ILE A 1 97 ? -15.634 -6.852 -10.436 1.00 44.31 97 ILE A O 1
ATOM 780 N N . GLY A 1 98 ? -14.184 -8.441 -9.776 1.00 41.62 98 GLY A N 1
ATOM 781 C CA . GLY A 1 98 ? -15.064 -9.083 -8.813 1.00 41.62 98 GLY A CA 1
ATOM 782 C C . GLY A 1 98 ? -14.933 -10.594 -8.841 1.00 41.62 98 GLY A C 1
ATOM 783 O O . GLY A 1 98 ? -15.621 -11.243 -9.621 1.00 41.62 98 GLY A O 1
ATOM 784 N N . HIS A 1 99 ? -14.073 -11.128 -7.977 1.00 33.38 99 HIS A N 1
ATOM 785 C CA . HIS A 1 99 ? -14.386 -12.136 -6.950 1.00 33.38 99 HIS A CA 1
ATOM 786 C C . HIS A 1 99 ? -13.076 -12.777 -6.457 1.00 33.38 99 HIS A C 1
ATOM 788 O O . HIS A 1 99 ? -12.237 -13.153 -7.279 1.00 33.38 99 HIS A O 1
ATOM 794 N N . PRO A 1 100 ? -12.874 -12.918 -5.136 1.00 40.72 100 PRO A N 1
ATOM 795 C CA . PRO A 1 100 ? -11.828 -13.774 -4.604 1.00 40.72 100 PRO A CA 1
ATOM 796 C C . PRO A 1 100 ? -12.268 -15.235 -4.771 1.00 40.72 100 PRO A C 1
ATOM 798 O O . PRO A 1 100 ? -13.394 -15.590 -4.427 1.00 40.72 100 PRO A O 1
ATOM 801 N N . VAL A 1 101 ? -11.389 -16.085 -5.296 1.00 40.47 101 VAL A N 1
ATOM 802 C CA . VAL A 1 101 ? -11.557 -17.541 -5.245 1.00 40.47 101 VAL A CA 1
ATOM 803 C C . VAL A 1 101 ? -10.459 -18.129 -4.372 1.00 40.47 101 VAL A C 1
ATOM 805 O O . VAL A 1 101 ? -9.288 -17.957 -4.700 1.00 40.47 101 VAL A O 1
ATOM 808 N N . GLY A 1 102 ? -10.901 -18.798 -3.299 1.00 36.09 102 GLY A N 1
ATOM 809 C CA . GLY A 1 102 ? -10.263 -19.950 -2.643 1.00 36.09 102 GLY A CA 1
ATOM 810 C C . GLY A 1 102 ? -8.854 -19.774 -2.111 1.00 36.09 102 GLY A C 1
ATOM 811 O O . GLY A 1 102 ? -7.912 -19.940 -2.913 1.00 36.09 102 GLY A O 1
#

InterPro domains:
  IPR002197 DNA binding HTH domain, Fis-type [PF02954] (50-82)
  IPR002197 DNA binding HTH domain, Fis-type [PR01590] (48-65)
  IPR002197 DNA binding HTH domain, Fis-type [PR01590] (65-85)
  IPR009057 Homedomain-like superfamily [SSF46689] (23-83)

pLDDT: mean 76.39, std 20.66, range [33.38, 97.06]

Radius of gyration: 18.1 Å; chains: 1; bounding box: 44×56×38 Å

Organism: NCBI:txid2250710

Foldseek 3Di:
DDDDDPPPPPDVCPVVVVCCVVCVVVLVVCVVVVPPCSVVVVVLVVLLVLLQVLLAPQVDLVSSCVVVVHDSVVSVVNCVVNVHHRPVVVVVVPDPPDDDDD

Secondary structure (DSSP, 8-state):
-----------THHHHHHHHHHHHHHHHHHHHTT-TTHHHHHHHHHHHHHHHHHHHHSSSHHHHHHHTTS-HHHHHHHHHHHT---HHHHHHH---------

Sequence (102 aa):
MATMKHSCLFTRDIPIQVLKEILTPVVIRVREAEEEKVYQLLMTALDHCLVEYALQTEGNQLAAAKFLGVSRNTLRRKMRKYNVTSARQVLRAGLRIGHPVG